Protein AF-A0A3M2URR7-F1 (afdb_monomer_lite)

Foldseek 3Di:
DDDDPDADPQANQKDKDWDADPVGTDDIWMKHDPDPRDIDTPVCSVVVDDVPPPQDFPQDDDDPVSLVVSCVVVVHDSVVSVVSRVD

pLDDT: mean 87.37, std 11.53, range [49.47, 98.0]

InterPro domains:
  IPR005131 Serine dehydratase beta chain [PF03315] (5-43)
  IPR029009 Allosteric substrate binding domain superfamily [G3DSA:3.30.1330.90] (1-46)
  IPR029009 Allosteric substrate binding domain superfamily [SSF143548] (5-43)
  IPR051318 Iron-sulphur-dependent L-serine dehydratase [PTHR30182] (5-86)

Sequence (87 aa):
MCLLDESLPYHPNGMTLCAYGKTGEVHEQTYYSVGGGFMIDAEQAASGVLDNDTTVLPYDFFSGAQLLKLCKTHGMSISELMMANEK

Secondary structure (DSSP, 8-state):
-PPPSS--SS-SSEEEEEEEETTEEEEEEEEEEEETTEEEEHHHHHHT---------TT--SSHHHHHHHHHHHT--HHHHHHHHT-

Structure (mmCIF, N/CA/C/O backbone):
data_AF-A0A3M2URR7-F1
#
_entry.id   AF-A0A3M2URR7-F1
#
loop_
_atom_site.group_PDB
_atom_site.id
_atom_site.type_symbol
_atom_site.label_atom_id
_atom_site.label_alt_id
_atom_site.label_comp_id
_atom_site.label_asym_id
_atom_site.label_entity_id
_atom_site.label_seq_id
_atom_site.pdbx_PDB_ins_code
_atom_site.Cartn_x
_atom_site.Cartn_y
_atom_site.Cartn_z
_atom_site.occupancy
_atom_site.B_iso_or_equiv
_atom_site.auth_seq_id
_atom_site.auth_comp_id
_atom_site.auth_asym_id
_atom_site.auth_atom_id
_atom_site.pdbx_PDB_model_num
ATOM 1 N N . MET A 1 1 ? -18.824 7.430 16.502 1.00 49.47 1 MET A N 1
ATOM 2 C CA . MET A 1 1 ? -17.486 7.737 15.964 1.00 49.47 1 MET A CA 1
ATOM 3 C C . MET A 1 1 ? -16.804 8.611 16.996 1.00 49.47 1 MET A C 1
ATOM 5 O O . MET A 1 1 ? -17.292 9.709 17.236 1.00 49.47 1 MET A O 1
ATOM 9 N N . CYS A 1 2 ? -15.793 8.083 17.682 1.00 54.50 2 CYS A N 1
ATOM 10 C CA . CYS A 1 2 ? -15.004 8.853 18.641 1.00 54.50 2 CYS A CA 1
ATOM 11 C C . CYS A 1 2 ? -13.852 9.500 17.873 1.00 54.50 2 CYS A C 1
ATOM 13 O O . CYS A 1 2 ? -13.083 8.796 17.224 1.00 54.50 2 CYS A O 1
ATOM 15 N N . LEU A 1 3 ? -13.777 10.829 17.888 1.00 57.53 3 LEU A N 1
ATOM 16 C CA . LEU A 1 3 ? -12.630 11.560 17.359 1.00 57.53 3 LEU A CA 1
ATOM 17 C C . LEU A 1 3 ? -11.648 11.756 18.515 1.00 57.53 3 LEU A C 1
ATOM 19 O O . LEU A 1 3 ? -12.054 12.213 19.582 1.00 57.53 3 LEU A O 1
ATOM 23 N N . LEU A 1 4 ? -10.395 11.357 18.314 1.00 65.06 4 LEU A N 1
ATOM 24 C CA . LEU A 1 4 ? -9.319 11.560 19.280 1.00 65.06 4 LEU A CA 1
ATOM 25 C C . LEU A 1 4 ? -8.690 12.939 19.039 1.00 65.06 4 LEU A C 1
ATOM 27 O O . LEU A 1 4 ? -8.500 13.331 17.888 1.00 65.06 4 LEU A O 1
ATOM 31 N N . ASP A 1 5 ? -8.350 13.654 20.113 1.00 69.50 5 ASP A N 1
ATOM 32 C CA . ASP A 1 5 ? -7.625 14.936 20.037 1.00 69.50 5 ASP A CA 1
ATOM 33 C C . ASP A 1 5 ? -6.156 14.759 19.604 1.00 69.50 5 ASP A C 1
ATOM 35 O O . ASP A 1 5 ? -5.479 15.725 19.250 1.00 69.50 5 ASP A O 1
ATOM 39 N N . GLU A 1 6 ? -5.662 13.518 19.600 1.00 69.69 6 GLU A N 1
ATOM 40 C CA . GLU A 1 6 ? -4.300 13.155 19.224 1.00 69.69 6 GLU A CA 1
ATOM 41 C C . GLU A 1 6 ? -4.302 12.109 18.104 1.00 69.69 6 GLU A C 1
ATOM 43 O O . GLU A 1 6 ? -5.189 11.257 18.009 1.00 69.69 6 GLU A O 1
ATOM 48 N N . SER A 1 7 ? -3.290 12.175 17.235 1.00 75.94 7 SER A N 1
ATOM 49 C CA . SER A 1 7 ? -3.092 11.166 16.192 1.00 75.94 7 SER A CA 1
ATOM 50 C C . SER A 1 7 ? -2.745 9.818 16.815 1.00 75.94 7 SER A C 1
ATOM 52 O O . SER A 1 7 ? -1.937 9.741 17.740 1.00 75.94 7 SER A O 1
ATOM 54 N N . LEU A 1 8 ? -3.315 8.744 16.269 1.00 80.25 8 LEU A N 1
ATOM 55 C CA . LEU A 1 8 ? -2.943 7.394 16.673 1.00 80.25 8 LEU A CA 1
ATOM 56 C C . LEU A 1 8 ? -1.467 7.103 16.323 1.00 80.25 8 LEU A C 1
ATOM 58 O O . LEU A 1 8 ? -0.967 7.628 15.324 1.00 80.25 8 LEU A O 1
AT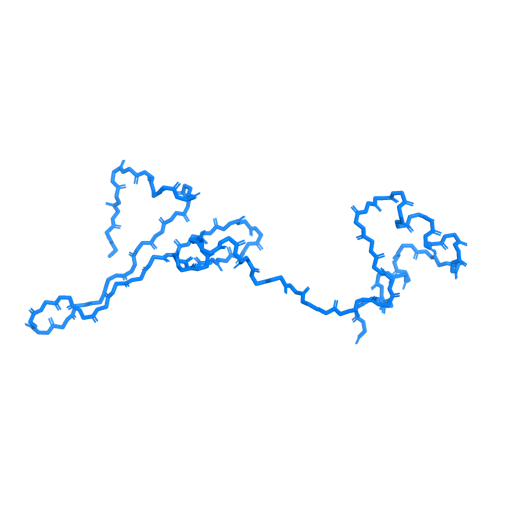OM 62 N N . PRO A 1 9 ? -0.764 6.245 17.092 1.00 80.75 9 PRO A N 1
ATOM 63 C CA . PRO A 1 9 ? 0.697 6.122 17.019 1.00 80.75 9 PRO A CA 1
ATOM 64 C C . PRO A 1 9 ? 1.266 5.685 15.663 1.00 80.75 9 PRO A C 1
ATOM 66 O O . PRO A 1 9 ? 2.421 5.980 15.369 1.00 80.75 9 PRO A O 1
ATOM 69 N N . TYR A 1 10 ? 0.490 4.950 14.860 1.00 84.94 10 TYR A N 1
ATOM 70 C CA . TYR A 1 10 ? 0.984 4.334 13.627 1.00 84.94 10 TYR A CA 1
ATOM 71 C C . TYR A 1 10 ? 0.861 5.239 12.395 1.00 84.94 10 TYR A C 1
ATOM 73 O O . TYR A 1 10 ? 1.819 5.407 11.644 1.00 84.94 10 TYR A O 1
ATOM 81 N N . HIS A 1 11 ? -0.318 5.819 12.164 1.00 84.56 11 HIS A N 1
ATOM 82 C CA . HIS A 1 11 ? -0.583 6.635 10.983 1.00 84.56 11 HIS A CA 1
ATOM 83 C C . HIS A 1 11 ? -1.581 7.752 11.324 1.00 84.56 11 HIS A C 1
ATOM 85 O O . HIS A 1 11 ? -2.568 7.478 12.012 1.00 84.56 11 HIS A O 1
ATOM 91 N N . PRO A 1 12 ? -1.383 8.990 10.823 1.00 85.88 12 PRO A N 1
ATOM 92 C CA . PRO A 1 12 ? -2.246 10.129 11.155 1.00 85.88 12 PRO A CA 1
ATOM 93 C C . PRO A 1 12 ? -3.709 9.925 10.741 1.00 85.88 12 PRO A C 1
ATOM 95 O O . PRO A 1 12 ? -4.615 10.425 11.399 1.00 85.88 12 PRO A O 1
ATOM 98 N N . ASN A 1 13 ? -3.954 9.142 9.686 1.00 88.44 13 ASN A N 1
ATOM 99 C CA . ASN A 1 13 ? -5.302 8.775 9.239 1.00 88.44 13 ASN A CA 1
ATOM 100 C C . ASN A 1 13 ? -5.783 7.484 9.920 1.00 88.44 13 ASN A C 1
ATOM 102 O O . ASN A 1 13 ? -6.039 6.485 9.241 1.00 88.44 13 ASN A O 1
ATOM 106 N N . GLY A 1 14 ? -5.832 7.487 11.250 1.00 89.06 14 GLY A N 1
ATOM 107 C CA . GLY A 1 14 ? -6.343 6.381 12.057 1.00 89.06 14 GLY A CA 1
ATOM 108 C C . GLY A 1 14 ? -7.778 6.628 12.532 1.00 89.06 14 GLY A C 1
ATOM 109 O O . GLY A 1 14 ? -8.149 7.758 12.846 1.00 89.06 14 GLY A O 1
ATOM 110 N N . MET A 1 15 ? -8.587 5.574 12.602 1.00 89.50 15 MET A N 1
ATOM 111 C CA . MET A 1 15 ? -9.956 5.612 13.117 1.00 89.50 15 MET A CA 1
ATOM 112 C C . MET A 1 15 ? -10.250 4.354 13.927 1.00 89.50 15 MET A C 1
ATOM 114 O O . MET A 1 15 ? -10.039 3.243 13.447 1.00 89.50 15 MET A O 1
ATOM 118 N N . THR A 1 16 ? -10.841 4.529 15.105 1.00 90.38 16 THR A N 1
ATOM 119 C CA . THR A 1 16 ? -11.342 3.426 15.926 1.00 90.38 16 THR A CA 1
ATOM 120 C C . THR A 1 16 ? -12.863 3.325 15.822 1.00 90.38 16 THR A C 1
ATOM 122 O O . THR A 1 16 ? -13.592 4.307 15.998 1.00 90.38 16 THR A O 1
ATOM 125 N N . LEU A 1 17 ? -13.351 2.127 15.509 1.00 91.38 17 LEU A N 1
ATOM 126 C CA . LEU A 1 17 ? -14.763 1.772 15.485 1.00 91.38 17 LEU A CA 1
ATOM 127 C C . LEU A 1 17 ? -15.103 0.967 16.738 1.00 91.38 17 LEU A C 1
ATOM 129 O O . LEU A 1 17 ? -14.592 -0.132 16.929 1.00 91.38 17 LEU A O 1
ATOM 133 N N . CYS A 1 18 ? -16.012 1.500 17.552 1.00 93.25 18 CYS A N 1
ATOM 134 C CA . CYS A 1 18 ? -16.520 0.838 18.751 1.00 93.25 18 CYS A CA 1
ATOM 135 C C . CYS A 1 18 ? -17.985 0.431 18.540 1.00 93.25 18 CYS A C 1
ATOM 137 O O . CYS A 1 18 ? -18.803 1.236 18.078 1.00 93.25 18 CYS A O 1
ATOM 139 N N . ALA A 1 19 ? -18.333 -0.800 18.908 1.00 93.56 19 ALA A N 1
ATOM 140 C CA . ALA A 1 19 ? -19.699 -1.303 18.956 1.00 93.56 19 ALA A CA 1
ATOM 141 C C . ALA A 1 19 ? -20.140 -1.467 20.415 1.00 93.56 19 ALA A C 1
ATOM 143 O O . ALA A 1 19 ? -19.427 -2.059 21.223 1.00 93.56 19 ALA A O 1
ATOM 144 N N . TYR A 1 20 ? -21.345 -0.996 20.741 1.00 94.12 20 TYR A N 1
ATOM 145 C CA . TYR A 1 20 ? -21.905 -1.049 22.093 1.00 94.12 20 TYR A CA 1
ATOM 146 C C . TYR A 1 20 ? -23.160 -1.924 22.136 1.00 94.12 20 TYR A C 1
ATOM 148 O O . TYR A 1 20 ? -24.078 -1.770 21.330 1.00 94.12 20 TYR A O 1
ATOM 156 N N . GLY A 1 21 ? -23.195 -2.844 23.096 1.00 94.38 21 GLY A N 1
ATOM 157 C CA . GLY A 1 21 ? -24.355 -3.646 23.466 1.00 94.38 21 GLY A CA 1
ATOM 158 C C . GLY A 1 21 ? -25.055 -3.107 24.718 1.00 94.38 21 GLY A C 1
ATOM 159 O O . GLY A 1 21 ? -24.771 -2.020 25.212 1.00 94.38 21 GLY A O 1
ATOM 160 N N . LYS A 1 22 ? -25.981 -3.897 25.277 1.00 94.19 22 LYS A N 1
ATOM 161 C CA . LYS A 1 22 ? -26.799 -3.489 26.438 1.00 94.19 22 LYS A CA 1
ATOM 162 C C . LYS A 1 22 ? -25.997 -3.245 27.722 1.00 94.19 22 LYS A C 1
ATOM 164 O O . LYS A 1 22 ? -26.477 -2.540 28.601 1.00 94.19 22 LYS A O 1
ATOM 169 N N . THR A 1 23 ? -24.823 -3.859 27.847 1.00 93.75 23 THR A N 1
ATOM 170 C CA . THR A 1 23 ? -23.993 -3.833 29.062 1.00 93.75 23 THR A CA 1
ATOM 171 C C . THR A 1 23 ? -22.698 -3.043 28.891 1.00 93.75 23 THR A C 1
ATOM 173 O O . THR A 1 23 ? -21.885 -3.035 29.809 1.00 93.75 23 THR A O 1
ATOM 176 N N . GLY A 1 24 ? -22.492 -2.399 27.739 1.00 92.62 24 GLY A N 1
ATOM 177 C CA . GLY A 1 24 ? -21.259 -1.681 27.422 1.00 92.62 24 GLY A CA 1
ATOM 178 C C . GLY A 1 24 ? -20.698 -2.057 26.057 1.00 92.62 24 GLY A C 1
ATOM 179 O O . GLY A 1 24 ? -21.419 -2.554 25.192 1.00 92.62 24 GLY A O 1
ATOM 180 N N . GLU A 1 25 ? -19.414 -1.782 25.862 1.00 94.12 25 GLU A N 1
ATOM 181 C CA . GLU A 1 25 ? -18.704 -2.091 24.624 1.00 94.12 25 GLU A CA 1
ATOM 182 C C . GLU A 1 25 ? -18.615 -3.604 24.393 1.00 94.12 25 GLU A C 1
ATOM 184 O O . GLU A 1 25 ? -18.383 -4.377 25.322 1.00 94.12 25 GLU A O 1
ATOM 189 N N . VAL A 1 26 ? -18.848 -4.027 23.152 1.00 96.19 26 VAL A N 1
ATOM 190 C CA . VAL A 1 26 ? -18.779 -5.435 22.727 1.00 96.19 26 VAL A CA 1
ATOM 191 C C . VAL A 1 26 ? -17.695 -5.677 21.685 1.00 96.19 26 VAL A C 1
ATOM 193 O O . VAL A 1 26 ? -17.307 -6.823 21.472 1.00 96.19 26 VAL A O 1
ATOM 196 N N . HIS A 1 27 ? -17.228 -4.621 21.019 1.00 94.06 27 HIS A N 1
ATOM 197 C CA . HIS A 1 27 ? -16.148 -4.703 20.051 1.00 94.06 27 HIS A CA 1
ATOM 198 C C . HIS A 1 27 ? -15.494 -3.336 19.869 1.00 94.06 27 HIS A C 1
ATOM 200 O O . HIS A 1 27 ? -16.190 -2.323 19.815 1.00 94.06 27 HIS A O 1
ATOM 206 N N . GLU A 1 28 ? -14.182 -3.337 19.700 1.00 93.00 28 GLU A N 1
ATOM 207 C CA . GLU A 1 28 ? -13.381 -2.178 19.340 1.00 93.00 28 GLU A CA 1
ATOM 208 C C . GLU A 1 28 ? -12.368 -2.637 18.296 1.00 93.00 28 GLU A C 1
ATOM 210 O O . GLU A 1 28 ? -11.712 -3.665 18.476 1.00 93.00 28 GLU A O 1
ATOM 215 N N . GLN A 1 29 ? -12.260 -1.897 17.196 1.00 92.69 29 GLN A N 1
ATOM 216 C CA . GLN A 1 29 ? -11.236 -2.148 16.193 1.00 92.69 29 GLN A CA 1
ATOM 217 C C . GLN A 1 29 ? -10.715 -0.842 15.611 1.00 92.69 29 GLN A C 1
ATOM 219 O O . GLN A 1 29 ? -11.483 0.069 15.299 1.00 92.69 29 GLN A O 1
ATOM 224 N N . THR A 1 30 ? -9.400 -0.766 15.442 1.00 91.56 30 THR A N 1
ATOM 225 C CA . THR A 1 30 ? -8.718 0.406 14.892 1.00 91.56 30 THR A CA 1
ATOM 226 C C . THR A 1 30 ? -8.222 0.121 13.482 1.00 91.56 30 THR A C 1
ATOM 228 O O . THR A 1 30 ? -7.598 -0.908 13.237 1.00 91.56 30 THR A O 1
ATOM 231 N N . TYR A 1 31 ? -8.477 1.059 12.573 1.00 90.94 31 TYR A N 1
ATOM 232 C CA . TYR A 1 31 ? -8.088 1.014 11.169 1.00 90.94 31 TYR A CA 1
ATOM 233 C C . TYR A 1 31 ? -7.235 2.225 10.802 1.00 90.94 31 TYR A C 1
ATOM 235 O O . TYR A 1 31 ? -7.455 3.328 11.305 1.00 90.94 31 TYR A O 1
ATOM 243 N N . TYR A 1 32 ? -6.308 2.036 9.871 1.00 90.44 32 TYR A N 1
ATOM 244 C CA . TYR A 1 32 ? -5.415 3.065 9.353 1.00 90.44 32 TYR A CA 1
ATOM 245 C C . TYR A 1 32 ? -5.511 3.129 7.833 1.00 90.44 32 TYR A C 1
ATOM 247 O O . TYR A 1 32 ? -5.340 2.119 7.154 1.00 90.44 32 TYR A O 1
ATOM 255 N N . SER A 1 33 ? -5.745 4.320 7.283 1.00 90.06 33 SER A N 1
ATOM 256 C CA . SER A 1 33 ? -5.690 4.554 5.836 1.00 90.06 33 SER A CA 1
ATOM 257 C C . SER A 1 33 ? -4.273 4.930 5.414 1.00 90.06 33 SER A C 1
ATOM 259 O O . SER A 1 33 ? -3.813 6.014 5.763 1.00 90.06 33 SER A O 1
ATOM 261 N N . VAL A 1 34 ? -3.599 4.064 4.653 1.00 87.94 34 VAL A N 1
ATOM 262 C CA . VAL A 1 34 ? -2.160 4.185 4.320 1.00 87.94 34 VAL A CA 1
ATOM 263 C C . VAL A 1 34 ? -1.880 4.776 2.927 1.00 87.94 34 VAL A C 1
ATOM 265 O O . VAL A 1 34 ? -0.733 4.856 2.498 1.00 87.94 34 VAL A O 1
ATOM 268 N N . GLY A 1 35 ? -2.922 5.241 2.227 1.00 83.12 35 GLY A N 1
ATOM 269 C CA . GLY A 1 35 ? -2.825 5.870 0.903 1.00 83.12 35 GLY A CA 1
ATOM 270 C C . GLY A 1 35 ? -3.274 4.958 -0.245 1.00 83.12 35 GLY A C 1
ATOM 271 O O . GLY A 1 35 ? -3.395 3.749 -0.093 1.00 83.12 35 GLY A O 1
ATOM 272 N N . GLY A 1 36 ? -3.614 5.548 -1.396 1.00 82.00 36 GLY A N 1
ATOM 273 C CA . GLY A 1 36 ? -4.067 4.799 -2.583 1.00 82.00 36 GLY A CA 1
ATOM 274 C C . GLY A 1 36 ? -5.439 4.116 -2.459 1.00 82.00 36 GLY A C 1
ATOM 275 O O . GLY A 1 36 ? -5.833 3.399 -3.369 1.00 82.00 36 GLY A O 1
ATOM 276 N N . GLY A 1 37 ? -6.171 4.346 -1.362 1.00 82.06 37 GLY A N 1
ATOM 277 C CA . GLY A 1 37 ? -7.445 3.681 -1.060 1.00 82.06 37 GLY A CA 1
ATOM 278 C C . GLY A 1 37 ? -7.316 2.432 -0.179 1.00 82.06 37 GLY A C 1
ATOM 279 O O . GLY A 1 37 ? -8.334 1.855 0.191 1.00 82.06 37 GLY A O 1
ATOM 280 N N . PHE A 1 38 ? -6.095 2.046 0.203 1.00 85.06 38 PHE A N 1
ATOM 281 C CA . PHE A 1 38 ? -5.841 0.895 1.069 1.00 85.06 38 PHE A CA 1
ATOM 282 C C . PHE A 1 38 ? -5.999 1.250 2.555 1.00 85.06 38 PHE A C 1
ATOM 284 O O . PHE A 1 38 ? -5.675 2.362 2.994 1.00 85.06 38 PHE A O 1
ATOM 291 N N . MET A 1 39 ? -6.497 0.287 3.331 1.00 89.06 39 MET A N 1
ATOM 292 C CA . MET A 1 39 ? -6.620 0.358 4.786 1.00 89.06 39 MET A CA 1
ATOM 293 C C . MET A 1 39 ? -6.060 -0.912 5.419 1.00 89.06 39 MET A C 1
ATOM 295 O O . MET A 1 39 ? -6.182 -1.986 4.837 1.00 89.06 39 MET A O 1
ATOM 299 N N . ILE A 1 40 ? -5.487 -0.775 6.610 1.00 90.31 40 ILE A N 1
ATOM 300 C CA . ILE A 1 40 ? -5.033 -1.893 7.441 1.00 90.31 40 ILE A CA 1
ATOM 301 C C . ILE A 1 40 ? -5.608 -1.767 8.848 1.00 90.31 40 ILE A C 1
ATOM 303 O O . ILE A 1 40 ? -5.938 -0.658 9.275 1.00 90.31 40 ILE A O 1
ATOM 307 N N . ASP A 1 41 ? -5.722 -2.868 9.576 1.00 92.12 41 ASP A N 1
A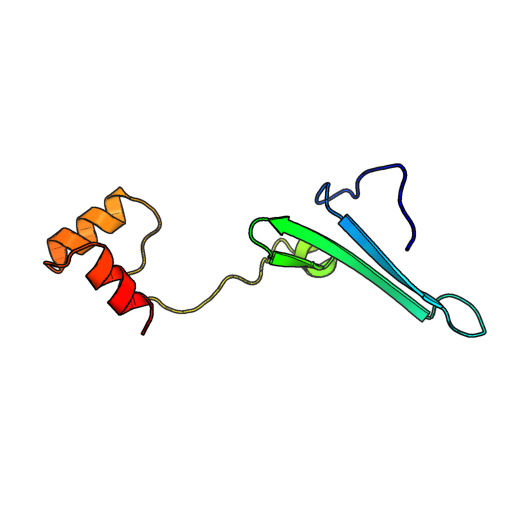TOM 308 C CA . ASP A 1 41 ? -6.094 -2.837 10.992 1.00 92.12 41 ASP A CA 1
ATOM 309 C C . ASP A 1 41 ? -4.876 -2.684 11.925 1.00 92.12 41 ASP A C 1
ATOM 311 O O . ASP A 1 41 ? -3.717 -2.638 11.498 1.00 92.12 41 ASP A O 1
ATOM 315 N N . ALA A 1 42 ? -5.138 -2.542 13.225 1.00 88.06 42 ALA A N 1
ATOM 316 C CA . ALA A 1 42 ? -4.094 -2.376 14.229 1.00 88.06 42 ALA A CA 1
ATOM 317 C C . ALA A 1 42 ? -3.193 -3.603 14.408 1.00 88.06 42 ALA A C 1
ATOM 319 O O . ALA A 1 42 ? -2.028 -3.437 14.777 1.00 88.06 42 ALA A O 1
ATOM 320 N N . GLU A 1 43 ? -3.688 -4.808 14.132 1.00 86.94 43 GLU A N 1
ATOM 321 C CA . GLU A 1 43 ? -2.889 -6.031 14.211 1.00 86.94 43 GLU A CA 1
ATOM 322 C C . GLU A 1 43 ? -1.886 -6.083 13.049 1.00 86.94 43 GLU A C 1
ATOM 324 O O . GLU A 1 43 ? -0.685 -6.287 13.258 1.00 86.94 43 GLU A O 1
ATOM 329 N N . GLN A 1 44 ? -2.342 -5.772 11.836 1.00 87.12 44 GLN A N 1
ATOM 330 C CA . GLN A 1 44 ? -1.496 -5.614 10.652 1.00 87.12 44 GLN A CA 1
ATOM 331 C C . GLN A 1 44 ? -0.457 -4.501 10.849 1.00 87.12 44 GLN A C 1
ATOM 333 O O . GLN A 1 44 ? 0.732 -4.710 10.602 1.00 87.12 44 GLN A O 1
ATOM 338 N N . ALA A 1 45 ? -0.869 -3.349 11.385 1.00 85.56 45 ALA A N 1
ATOM 339 C CA . ALA A 1 45 ? 0.032 -2.242 11.700 1.00 85.56 45 ALA A CA 1
ATOM 340 C C . ALA A 1 45 ? 1.128 -2.636 12.711 1.00 85.56 45 ALA A C 1
ATOM 342 O O . ALA A 1 45 ? 2.293 -2.278 12.527 1.00 85.56 45 ALA A O 1
ATOM 343 N N . ALA A 1 46 ? 0.774 -3.397 13.753 1.00 84.88 46 ALA A N 1
ATOM 344 C CA . ALA A 1 46 ? 1.712 -3.858 14.776 1.00 84.88 46 ALA A CA 1
ATOM 345 C C . ALA A 1 46 ? 2.674 -4.939 14.262 1.00 84.88 46 ALA A C 1
ATOM 347 O O . ALA A 1 46 ? 3.846 -4.954 14.641 1.00 84.88 46 ALA A O 1
ATOM 348 N N . SER A 1 47 ? 2.197 -5.834 13.394 1.00 82.94 47 SER A N 1
ATOM 349 C CA . SER A 1 47 ? 3.030 -6.879 12.789 1.00 82.94 47 SER A CA 1
ATOM 350 C C . SER A 1 47 ? 4.005 -6.336 11.737 1.00 82.94 47 SER A C 1
ATOM 352 O O . SER A 1 47 ? 5.007 -6.983 11.436 1.00 82.94 47 SER A O 1
ATOM 354 N N . GLY A 1 48 ? 3.714 -5.162 11.160 1.00 72.06 48 GLY A N 1
ATOM 355 C CA . GLY A 1 48 ? 4.444 -4.611 10.016 1.00 72.06 48 GLY A CA 1
ATOM 356 C C . GLY A 1 48 ? 4.242 -5.407 8.722 1.00 72.06 48 GLY A C 1
ATOM 357 O O . GLY A 1 48 ? 4.843 -5.076 7.699 1.00 72.06 48 GLY A O 1
ATOM 358 N N . VAL A 1 49 ? 3.402 -6.445 8.752 1.00 65.00 49 VAL A N 1
ATOM 359 C CA . VAL A 1 49 ? 3.032 -7.244 7.590 1.00 65.00 49 VAL A CA 1
ATOM 360 C C . VAL A 1 49 ? 1.833 -6.566 6.945 1.00 65.00 49 VAL A C 1
ATOM 362 O O . VAL A 1 49 ? 0.685 -6.766 7.332 1.00 65.00 49 VAL A O 1
ATOM 365 N N . LEU A 1 50 ? 2.122 -5.724 5.959 1.00 64.81 50 LEU A N 1
ATOM 366 C CA . LEU A 1 50 ? 1.117 -5.336 4.982 1.00 64.81 50 LEU A CA 1
ATOM 367 C C . LEU A 1 50 ? 0.793 -6.577 4.149 1.00 64.81 50 LEU A C 1
ATOM 369 O O . LEU A 1 50 ? 1.690 -7.386 3.893 1.00 64.81 50 LEU A O 1
ATOM 373 N N . ASP A 1 51 ? -0.473 -6.727 3.765 1.00 62.47 51 ASP A N 1
ATOM 374 C CA . ASP A 1 51 ? -0.928 -7.781 2.862 1.00 62.47 51 ASP A CA 1
ATOM 375 C C . ASP A 1 51 ? -0.216 -7.567 1.516 1.00 62.47 51 ASP A C 1
ATOM 377 O O . ASP A 1 51 ? -0.641 -6.789 0.663 1.00 62.47 51 ASP A O 1
ATOM 381 N N . ASN A 1 52 ? 0.991 -8.120 1.405 1.00 59.09 52 ASN A N 1
ATOM 382 C CA . ASN A 1 52 ? 1.808 -7.995 0.217 1.00 59.09 52 ASN A CA 1
ATOM 383 C C . ASN A 1 52 ? 1.177 -8.919 -0.804 1.00 59.09 52 ASN A C 1
ATOM 385 O O . ASN A 1 52 ? 1.060 -10.120 -0.561 1.00 59.09 52 ASN A O 1
ATOM 389 N N . ASP A 1 53 ? 0.782 -8.355 -1.938 1.00 65.81 53 ASP A N 1
ATOM 390 C CA . ASP A 1 53 ? 0.371 -9.151 -3.077 1.00 65.81 53 ASP A CA 1
ATOM 391 C C . ASP A 1 53 ? 1.503 -10.138 -3.409 1.00 65.81 53 ASP A C 1
ATOM 393 O O . ASP A 1 53 ? 2.611 -9.749 -3.782 1.00 65.81 53 ASP A O 1
ATOM 397 N N . THR A 1 54 ? 1.249 -11.427 -3.170 1.00 68.44 54 THR A N 1
ATOM 398 C CA . THR A 1 54 ? 2.215 -12.510 -3.409 1.00 68.44 54 THR A CA 1
ATOM 399 C C . THR A 1 54 ? 2.109 -13.056 -4.828 1.00 68.44 54 THR A C 1
ATOM 401 O O . THR A 1 54 ? 2.723 -14.081 -5.142 1.00 68.44 54 THR A O 1
ATOM 404 N N . THR A 1 55 ? 1.339 -12.393 -5.696 1.00 81.44 55 THR A N 1
ATOM 405 C CA . THR A 1 55 ? 1.196 -12.785 -7.093 1.00 81.44 55 THR A CA 1
ATOM 406 C C . THR A 1 55 ? 2.562 -12.786 -7.766 1.00 81.44 55 THR A C 1
ATOM 408 O O . THR A 1 55 ? 3.244 -11.770 -7.879 1.00 81.44 55 THR A O 1
ATOM 411 N N . VAL A 1 56 ? 2.982 -13.970 -8.210 1.00 84.50 56 VAL A N 1
ATOM 412 C CA . VAL A 1 56 ? 4.249 -14.136 -8.919 1.00 84.50 56 VAL A CA 1
ATOM 413 C C . VAL A 1 56 ? 4.077 -13.584 -10.327 1.00 84.50 56 VAL A C 1
ATOM 415 O O . VAL A 1 56 ? 3.433 -14.209 -11.171 1.00 84.50 56 VAL A O 1
ATOM 418 N N . LEU A 1 57 ? 4.665 -12.417 -10.579 1.00 90.25 57 LEU A N 1
ATOM 419 C CA . LEU A 1 57 ? 4.615 -11.782 -11.890 1.00 90.25 57 LEU A CA 1
ATOM 420 C C . LEU A 1 57 ? 5.608 -12.442 -12.865 1.00 90.25 57 LEU A C 1
ATOM 422 O O . LEU A 1 57 ? 6.765 -12.679 -12.503 1.00 90.25 57 LEU A O 1
ATOM 426 N N . PRO A 1 58 ? 5.211 -12.689 -14.128 1.00 92.69 58 PRO A N 1
ATOM 427 C CA . PRO A 1 58 ? 6.108 -13.187 -15.173 1.00 92.69 58 PRO A CA 1
ATOM 428 C C . PRO A 1 58 ? 7.348 -12.310 -15.397 1.00 92.69 58 PRO A C 1
ATOM 430 O O . PRO A 1 58 ? 8.434 -12.824 -15.675 1.00 92.69 58 PRO A O 1
ATOM 433 N N . TYR A 1 59 ? 7.190 -10.991 -15.274 1.00 94.56 59 TYR A N 1
ATOM 434 C CA . TYR A 1 59 ? 8.245 -9.997 -15.446 1.00 94.56 59 TYR A CA 1
ATOM 435 C C . TYR A 1 59 ? 8.294 -9.060 -14.236 1.00 94.56 59 TYR A C 1
ATOM 437 O O . TYR A 1 59 ? 7.875 -7.906 -14.317 1.00 94.56 59 TYR A O 1
ATOM 445 N N . ASP A 1 60 ? 8.794 -9.563 -13.109 1.00 94.69 60 ASP A N 1
ATOM 446 C CA . ASP A 1 60 ? 8.894 -8.806 -11.858 1.00 94.69 60 ASP A CA 1
ATOM 447 C C . ASP A 1 60 ? 10.030 -7.756 -11.875 1.00 94.69 60 ASP A C 1
ATOM 449 O O . ASP A 1 60 ? 11.129 -8.004 -12.391 1.00 94.69 60 ASP A O 1
ATOM 453 N N . PHE A 1 61 ? 9.780 -6.562 -11.327 1.00 95.06 61 PHE A N 1
ATOM 454 C CA . PHE A 1 61 ? 10.755 -5.467 -11.253 1.00 95.06 61 PHE A CA 1
ATOM 455 C C . PHE A 1 61 ? 10.477 -4.492 -10.101 1.00 95.06 61 PHE A C 1
ATOM 457 O O . PHE A 1 61 ? 9.343 -4.132 -9.814 1.00 95.06 61 PHE A O 1
ATOM 464 N N . PHE A 1 62 ? 11.549 -3.949 -9.518 1.00 94.62 62 PHE A N 1
ATOM 465 C CA . PHE A 1 62 ? 11.504 -3.011 -8.386 1.00 94.62 62 PHE A CA 1
ATOM 466 C C . PHE A 1 62 ? 12.151 -1.654 -8.706 1.00 94.62 62 PHE A C 1
ATOM 468 O O . PHE A 1 62 ? 12.336 -0.808 -7.834 1.00 94.62 62 PHE A O 1
ATOM 475 N N . SER A 1 63 ? 12.553 -1.430 -9.962 1.00 97.12 63 SER A N 1
ATOM 476 C CA . SER A 1 63 ? 13.146 -0.163 -10.401 1.00 97.12 63 SER A CA 1
ATOM 477 C C . SER A 1 63 ? 12.909 0.103 -11.883 1.00 97.12 63 SER A C 1
ATOM 479 O O . SER A 1 63 ? 12.807 -0.821 -12.693 1.00 97.12 63 SER A O 1
ATOM 481 N N . GLY A 1 64 ? 12.934 1.382 -12.269 1.00 96.62 64 GLY A N 1
ATOM 482 C CA . GLY A 1 64 ? 12.850 1.772 -13.679 1.00 96.62 64 GLY A CA 1
ATO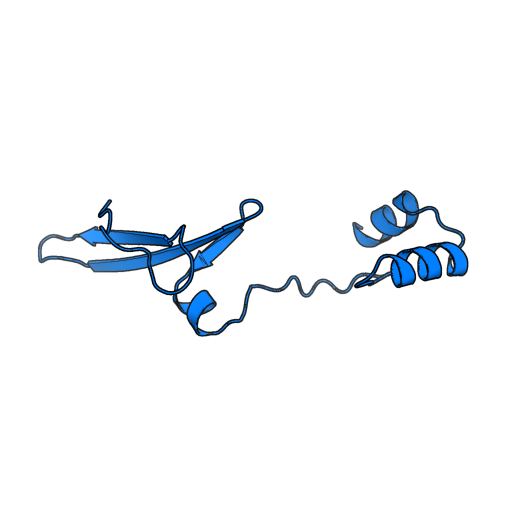M 483 C C . GLY A 1 64 ? 13.978 1.179 -14.533 1.00 96.62 64 GLY A C 1
ATOM 484 O O . GLY A 1 64 ? 13.760 0.807 -15.682 1.00 96.62 64 GLY A O 1
ATOM 485 N N . ALA A 1 65 ? 15.178 1.009 -13.968 1.00 97.94 65 ALA A N 1
ATOM 486 C CA . ALA A 1 65 ? 16.297 0.386 -14.674 1.00 97.94 65 ALA A CA 1
ATOM 487 C C . ALA A 1 65 ? 16.040 -1.100 -14.983 1.00 97.94 65 ALA A C 1
ATOM 489 O O . ALA A 1 65 ? 16.351 -1.561 -16.084 1.00 97.94 65 ALA A O 1
ATOM 490 N N . GLN A 1 66 ? 15.452 -1.842 -14.038 1.00 98.00 66 GLN A N 1
ATOM 491 C CA . GLN A 1 66 ? 15.056 -3.237 -14.246 1.00 98.00 66 GLN A CA 1
ATOM 492 C C . GLN A 1 66 ? 13.935 -3.347 -15.282 1.00 98.00 66 GLN A C 1
ATOM 494 O O . GLN A 1 66 ? 14.067 -4.146 -16.206 1.00 98.00 66 GLN A O 1
ATOM 499 N N . LEU A 1 67 ? 12.912 -2.488 -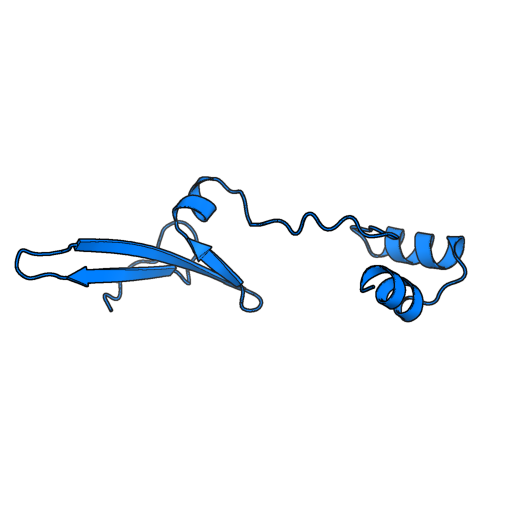15.205 1.00 97.81 67 LEU A N 1
ATOM 500 C CA . LEU A 1 67 ? 11.839 -2.427 -16.202 1.00 97.81 67 LEU A CA 1
ATOM 501 C C . LEU A 1 67 ? 12.397 -2.234 -17.620 1.00 97.81 67 LEU A C 1
ATOM 503 O O . LEU A 1 67 ? 12.087 -3.003 -18.530 1.00 97.81 67 LEU A O 1
ATOM 507 N N . LEU A 1 68 ? 13.279 -1.247 -17.811 1.00 97.94 68 LEU A N 1
ATOM 508 C CA . LEU A 1 68 ? 13.892 -0.981 -19.116 1.00 97.94 68 LEU A CA 1
ATOM 509 C C . LEU A 1 68 ? 14.780 -2.136 -19.594 1.00 97.94 68 LEU A C 1
ATOM 511 O O . LEU A 1 68 ? 14.848 -2.400 -20.797 1.00 97.94 68 LEU A O 1
ATOM 515 N N . LYS A 1 69 ? 15.468 -2.824 -18.677 1.00 98.00 69 LYS A N 1
ATOM 516 C CA . LYS A 1 69 ? 16.256 -4.018 -19.001 1.00 98.00 69 LYS A CA 1
ATOM 517 C C . LYS A 1 69 ? 15.351 -5.147 -19.493 1.00 98.00 69 LYS A C 1
ATOM 519 O O . LYS A 1 69 ? 15.642 -5.702 -20.546 1.00 98.00 69 LYS A O 1
ATOM 524 N N . LEU A 1 70 ? 14.255 -5.434 -18.791 1.00 97.94 70 LEU A N 1
ATOM 525 C CA . LEU A 1 70 ? 13.291 -6.466 -19.183 1.00 97.94 70 LEU A CA 1
ATOM 526 C C . LEU A 1 70 ? 12.667 -6.159 -20.548 1.00 97.94 70 LEU A C 1
ATOM 528 O O . LEU A 1 70 ? 12.669 -7.024 -21.420 1.00 97.94 70 LEU A O 1
ATOM 532 N N . CYS A 1 71 ? 12.252 -4.911 -20.786 1.00 97.94 71 CYS A N 1
ATOM 533 C CA . CYS A 1 71 ? 11.731 -4.475 -22.086 1.00 97.94 71 CYS A CA 1
ATOM 534 C C . CYS A 1 71 ? 12.722 -4.772 -23.227 1.00 97.94 71 CYS A C 1
ATOM 536 O O . CYS A 1 71 ? 12.358 -5.368 -24.239 1.00 97.94 71 CYS A O 1
ATOM 538 N N . LYS A 1 72 ? 14.005 -4.423 -23.047 1.00 97.75 72 LYS A N 1
ATOM 539 C CA . LYS A 1 72 ? 15.060 -4.697 -24.040 1.00 97.75 72 LYS A CA 1
ATOM 540 C C . LYS A 1 72 ? 15.331 -6.191 -24.215 1.00 97.75 72 LYS A C 1
ATOM 542 O O . LYS A 1 72 ? 15.531 -6.633 -25.340 1.00 97.75 72 LYS A O 1
ATOM 547 N N . THR A 1 73 ? 15.358 -6.954 -23.123 1.00 97.75 73 THR A N 1
ATOM 548 C CA . THR A 1 73 ? 15.617 -8.400 -23.147 1.00 97.75 73 THR A CA 1
ATOM 549 C C . THR A 1 73 ? 14.502 -9.169 -23.852 1.00 97.75 73 THR A C 1
ATOM 551 O O . THR A 1 73 ? 14.795 -10.105 -24.591 1.00 97.75 73 THR A O 1
ATOM 554 N N . HIS A 1 74 ? 13.247 -8.767 -23.660 1.00 96.69 74 HIS A N 1
ATOM 555 C CA . HIS A 1 74 ? 12.081 -9.454 -24.220 1.00 96.69 74 HIS A CA 1
ATOM 556 C C . HIS A 1 74 ? 11.558 -8.830 -25.520 1.00 96.69 74 HIS A C 1
ATOM 558 O O . HIS A 1 74 ? 10.631 -9.369 -26.116 1.00 96.69 74 HIS A O 1
ATOM 564 N N . GLY A 1 75 ? 12.152 -7.722 -25.977 1.00 97.25 75 GLY A N 1
ATOM 565 C CA . GLY A 1 75 ? 11.719 -7.017 -27.186 1.00 97.25 75 GLY A CA 1
ATOM 566 C C . GLY A 1 75 ? 10.311 -6.428 -27.070 1.00 97.25 75 GLY A C 1
ATOM 567 O O . GLY A 1 75 ? 9.619 -6.327 -28.077 1.00 97.25 75 GLY A O 1
ATOM 568 N N . MET A 1 76 ? 9.887 -6.072 -25.855 1.00 97.69 76 MET A N 1
ATOM 569 C CA . MET A 1 76 ? 8.547 -5.565 -25.546 1.00 97.69 76 MET A CA 1
ATOM 570 C C . MET A 1 76 ? 8.587 -4.073 -25.210 1.00 97.69 76 MET A C 1
ATOM 572 O O . MET A 1 76 ? 9.538 -3.580 -24.596 1.00 97.69 76 MET A O 1
ATOM 576 N N . SER A 1 77 ? 7.528 -3.353 -25.566 1.00 98.00 77 SER A N 1
ATOM 577 C CA . SER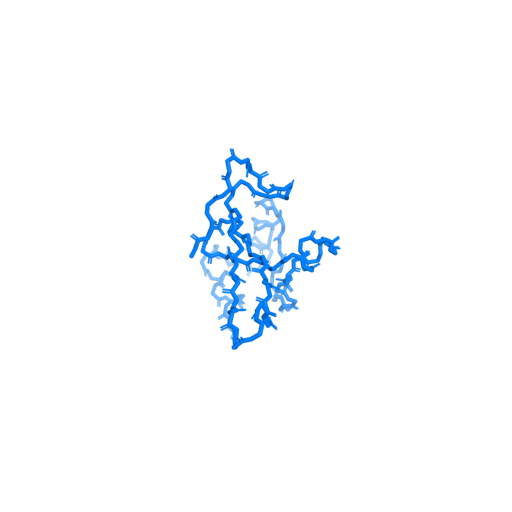 A 1 77 ? 7.214 -2.047 -24.985 1.00 98.00 77 SER A CA 1
ATOM 578 C C . SER A 1 77 ? 6.805 -2.188 -23.513 1.00 98.00 77 SER A C 1
ATOM 580 O O . SER A 1 77 ? 6.404 -3.262 -23.061 1.00 98.00 77 SER A O 1
ATOM 582 N N . ILE A 1 78 ? 6.851 -1.083 -22.758 1.00 97.31 78 ILE A N 1
ATOM 583 C CA . ILE A 1 78 ? 6.416 -1.069 -21.350 1.00 97.31 78 ILE A CA 1
ATOM 584 C C . ILE A 1 78 ? 4.963 -1.552 -21.227 1.00 97.31 78 ILE A C 1
ATOM 586 O O . ILE A 1 78 ? 4.655 -2.351 -20.350 1.00 97.31 78 ILE A O 1
ATOM 590 N N . SER A 1 79 ? 4.075 -1.110 -22.123 1.00 97.25 79 SER A N 1
ATOM 591 C CA . SER A 1 79 ? 2.665 -1.511 -22.118 1.00 97.25 79 SER A CA 1
ATOM 592 C C . SER A 1 79 ? 2.459 -2.999 -22.394 1.00 97.25 79 SER A C 1
ATOM 594 O O . SER A 1 79 ? 1.588 -3.603 -21.781 1.00 97.25 79 SER A O 1
ATOM 596 N N . GLU A 1 80 ? 3.247 -3.601 -23.287 1.00 97.69 80 GLU A N 1
ATOM 597 C CA . GLU A 1 80 ? 3.158 -5.040 -23.575 1.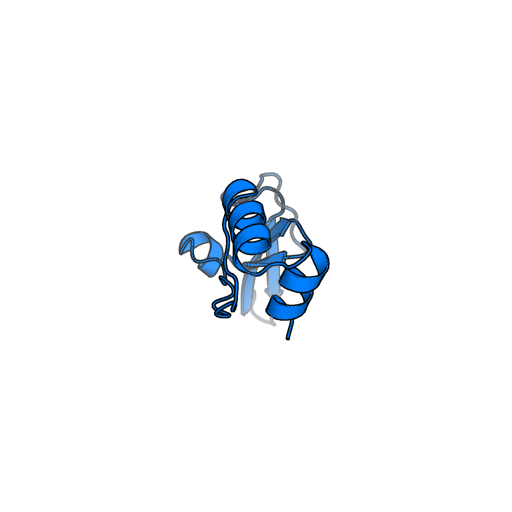00 97.69 80 GLU A CA 1
ATOM 598 C C . GLU A 1 80 ? 3.665 -5.876 -22.400 1.00 97.69 80 GLU A C 1
ATOM 600 O O . GLU A 1 80 ? 3.034 -6.870 -22.047 1.00 97.69 80 GLU A O 1
ATOM 605 N N . LEU A 1 81 ? 4.759 -5.446 -21.761 1.00 97.44 81 LEU A N 1
ATOM 606 C CA . LEU A 1 81 ? 5.287 -6.101 -20.566 1.00 97.44 81 LEU A CA 1
ATOM 607 C C . LEU A 1 81 ? 4.280 -6.030 -19.411 1.00 97.44 81 LEU A C 1
ATOM 609 O O . LEU A 1 81 ? 3.989 -7.054 -18.800 1.00 97.44 81 LEU A O 1
ATOM 613 N N . MET A 1 82 ? 3.693 -4.855 -19.156 1.00 96.62 82 MET A N 1
ATOM 614 C CA . MET A 1 82 ? 2.657 -4.709 -18.126 1.00 96.62 82 MET A CA 1
ATOM 615 C C . MET A 1 82 ? 1.407 -5.527 -18.458 1.00 96.62 82 MET A C 1
ATOM 617 O O . MET A 1 82 ? 0.898 -6.228 -17.595 1.00 96.62 82 MET A O 1
ATOM 621 N N . MET A 1 83 ? 0.953 -5.529 -19.714 1.00 95.75 83 MET A N 1
ATOM 622 C CA . MET A 1 83 ? -0.172 -6.369 -20.141 1.00 95.75 83 MET A CA 1
ATOM 623 C C . MET A 1 83 ? 0.111 -7.863 -19.954 1.00 95.75 83 MET A C 1
ATOM 625 O O . MET A 1 83 ? -0.818 -8.630 -19.738 1.00 95.75 83 MET A O 1
ATOM 629 N N . ALA A 1 84 ? 1.367 -8.300 -20.056 1.00 94.75 84 ALA A N 1
ATOM 630 C CA . ALA A 1 84 ? 1.738 -9.681 -19.783 1.00 94.75 84 ALA A CA 1
ATOM 631 C C . ALA A 1 84 ? 1.794 -10.009 -18.281 1.00 94.75 84 ALA A C 1
ATOM 633 O O . ALA A 1 84 ? 1.555 -11.161 -17.932 1.00 94.75 84 ALA A O 1
ATOM 634 N N . ASN A 1 85 ? 2.080 -9.023 -17.425 1.00 94.75 85 ASN A N 1
ATOM 635 C CA . ASN A 1 85 ? 2.034 -9.166 -15.967 1.00 94.75 85 ASN A CA 1
ATOM 636 C C . ASN A 1 85 ? 0.602 -9.189 -15.405 1.00 94.75 85 ASN A C 1
ATOM 638 O O . ASN A 1 85 ? 0.380 -9.819 -14.383 1.00 94.75 85 ASN A O 1
ATOM 642 N N . GLU A 1 86 ? -0.349 -8.540 -16.078 1.00 91.81 86 GLU A N 1
ATOM 643 C CA . GLU A 1 86 ? -1.759 -8.410 -15.658 1.00 91.81 86 GLU A CA 1
ATOM 644 C C . GLU A 1 86 ? -2.682 -9.513 -16.232 1.00 91.81 86 GLU A C 1
ATOM 646 O O . GLU A 1 86 ? -3.901 -9.342 -16.299 1.00 91.81 86 GLU A O 1
ATOM 651 N N . LYS A 1 87 ? -2.112 -10.618 -16.731 1.00 84.75 87 LYS A N 1
ATOM 652 C CA . LYS A 1 87 ? -2.866 -11.789 -17.218 1.00 84.75 87 LYS A CA 1
ATOM 653 C C . LYS A 1 87 ? -3.142 -12.778 -16.100 1.00 84.75 87 LYS A C 1
ATOM 655 O O . LYS A 1 87 ? -4.262 -13.335 -16.111 1.00 84.75 87 LYS A O 1
#

Organism: Pseudomonas syringae pv. maculicola (NCBI:txid59511)

Radius of gyration: 20.55 Å; chains: 1; bounding box: 43×29×56 Å